Protein AF-A0A4Y9ZR08-F1 (afdb_monomer_lite)

Structure (mmCIF, N/CA/C/O backbone):
data_AF-A0A4Y9ZR08-F1
#
_entry.id   AF-A0A4Y9ZR08-F1
#
loop_
_atom_site.group_PDB
_atom_site.id
_atom_site.type_symbol
_atom_site.label_atom_id
_atom_site.label_alt_id
_atom_site.label_comp_id
_atom_site.label_asym_id
_atom_site.label_entity_id
_atom_site.label_seq_id
_atom_site.pdbx_PDB_ins_code
_atom_site.Cartn_x
_atom_site.Cartn_y
_atom_site.Cartn_z
_atom_site.occupancy
_atom_site.B_iso_or_equiv
_atom_site.auth_seq_id
_atom_site.auth_comp_id
_atom_site.auth_asym_id
_atom_site.auth_atom_id
_atom_site.pdbx_PDB_model_num
ATOM 1 N N . ASN A 1 1 ? 23.435 12.540 -21.467 1.00 76.94 1 ASN A N 1
ATOM 2 C CA . ASN A 1 1 ? 22.938 11.187 -21.114 1.00 76.94 1 ASN A CA 1
ATOM 3 C C . ASN A 1 1 ? 22.128 10.510 -22.218 1.00 76.94 1 ASN A C 1
ATOM 5 O O . ASN A 1 1 ? 22.349 9.326 -22.421 1.00 76.94 1 ASN A O 1
ATOM 9 N N . ALA A 1 2 ? 21.268 11.213 -22.968 1.00 89.50 2 ALA A N 1
ATOM 10 C CA . ALA A 1 2 ? 20.429 10.609 -24.017 1.00 89.50 2 ALA A CA 1
ATOM 11 C C . ALA A 1 2 ? 21.197 9.772 -25.066 1.00 89.50 2 ALA A C 1
ATOM 13 O O . ALA A 1 2 ? 20.826 8.632 -25.317 1.00 89.50 2 ALA A O 1
ATOM 14 N N . SER A 1 3 ? 22.316 10.274 -25.606 1.00 93.62 3 SER A N 1
ATOM 15 C CA . SER A 1 3 ? 23.142 9.533 -26.579 1.00 93.62 3 SER A CA 1
ATOM 16 C C . SER A 1 3 ? 23.722 8.225 -26.027 1.00 93.62 3 SER A C 1
ATOM 18 O O . SER A 1 3 ? 23.835 7.241 -26.753 1.00 93.62 3 SER A O 1
ATOM 20 N N . ARG A 1 4 ? 24.053 8.186 -24.729 1.00 93.00 4 ARG A N 1
ATOM 21 C CA . ARG A 1 4 ? 24.552 6.981 -24.047 1.00 93.00 4 ARG A CA 1
ATOM 22 C C . ARG A 1 4 ? 23.446 5.949 -23.851 1.00 93.00 4 ARG A C 1
ATOM 24 O O . ARG A 1 4 ? 23.690 4.769 -24.066 1.00 93.00 4 ARG A O 1
ATOM 31 N N . ILE A 1 5 ? 22.248 6.400 -23.475 1.00 94.31 5 ILE A N 1
ATOM 32 C CA . ILE A 1 5 ? 21.068 5.535 -23.352 1.00 94.31 5 ILE A CA 1
ATOM 33 C C . ILE A 1 5 ? 20.747 4.931 -24.718 1.00 94.31 5 ILE A C 1
ATOM 35 O O . ILE A 1 5 ? 20.581 3.723 -24.826 1.00 94.31 5 ILE A O 1
ATOM 39 N N . GLU A 1 6 ? 20.751 5.747 -25.772 1.00 95.94 6 GLU A N 1
ATOM 40 C CA . GLU A 1 6 ? 20.484 5.284 -27.132 1.00 95.94 6 GLU A CA 1
ATOM 41 C C . GLU A 1 6 ? 21.510 4.261 -27.627 1.00 95.94 6 GLU A C 1
ATOM 43 O O . GLU A 1 6 ? 21.140 3.257 -28.232 1.00 95.94 6 GLU A O 1
ATOM 48 N N . GLY A 1 7 ? 22.793 4.486 -27.330 1.00 96.19 7 GLY A N 1
ATOM 49 C CA . GLY A 1 7 ? 23.846 3.510 -27.594 1.00 96.19 7 GLY A CA 1
ATOM 50 C C . GLY A 1 7 ? 23.609 2.200 -26.843 1.00 96.19 7 GLY A C 1
ATOM 51 O O . GLY A 1 7 ? 23.654 1.136 -27.452 1.00 96.19 7 GLY A O 1
ATOM 52 N N . TRP A 1 8 ? 23.288 2.273 -25.546 1.00 96.31 8 TRP A N 1
ATOM 53 C CA . TRP A 1 8 ? 23.002 1.095 -24.724 1.00 96.31 8 TRP A CA 1
ATOM 54 C C . TRP A 1 8 ? 21.794 0.296 -25.230 1.00 96.31 8 TRP A C 1
ATOM 56 O O . TRP A 1 8 ? 21.888 -0.928 -25.301 1.00 96.31 8 TRP A O 1
ATOM 66 N N . ARG A 1 9 ? 20.713 0.952 -25.682 1.00 96.56 9 ARG A N 1
ATOM 67 C CA . ARG A 1 9 ? 19.517 0.277 -26.233 1.00 96.56 9 ARG A CA 1
ATOM 68 C C . ARG A 1 9 ? 19.802 -0.637 -27.424 1.00 96.56 9 ARG A C 1
ATOM 70 O O . ARG A 1 9 ? 19.025 -1.542 -27.693 1.00 96.56 9 ARG A O 1
ATOM 77 N N . ARG A 1 10 ? 20.899 -0.400 -28.146 1.00 96.25 10 ARG A N 1
ATOM 78 C CA . ARG A 1 10 ? 21.316 -1.212 -29.301 1.00 96.25 10 ARG A CA 1
ATOM 79 C C . ARG A 1 10 ? 22.219 -2.384 -28.919 1.00 96.25 10 ARG A C 1
ATOM 81 O O . ARG A 1 10 ? 22.659 -3.120 -29.794 1.00 96.25 10 ARG A O 1
ATOM 88 N N . THR A 1 11 ? 22.549 -2.535 -27.639 1.00 98.00 11 THR A N 1
ATOM 89 C CA . THR A 1 11 ? 23.433 -3.601 -27.159 1.00 98.00 11 THR A CA 1
ATOM 90 C C . THR A 1 11 ? 22.642 -4.807 -26.662 1.00 98.00 11 THR A C 1
ATOM 92 O O . THR A 1 11 ? 21.503 -4.685 -26.215 1.00 98.00 11 THR A O 1
ATOM 95 N N . ALA A 1 12 ? 23.276 -5.983 -26.666 1.00 97.50 12 ALA A N 1
ATOM 96 C CA . ALA A 1 12 ? 22.680 -7.209 -26.130 1.00 97.50 12 ALA A CA 1
ATOM 97 C C . ALA A 1 12 ? 22.274 -7.074 -24.651 1.00 97.50 12 ALA A C 1
ATOM 99 O O . ALA A 1 12 ? 21.294 -7.674 -24.218 1.00 97.50 12 ALA A O 1
ATOM 100 N N . THR A 1 13 ? 22.985 -6.251 -23.873 1.00 96.88 13 THR A N 1
ATOM 101 C CA . THR A 1 13 ? 22.678 -6.064 -22.448 1.00 96.88 13 THR A CA 1
ATOM 102 C C . THR A 1 13 ? 21.349 -5.348 -22.220 1.00 96.88 13 THR A C 1
ATOM 104 O O . THR A 1 13 ? 20.691 -5.633 -21.225 1.00 96.88 13 THR A O 1
ATOM 107 N N . TYR A 1 14 ? 20.904 -4.487 -23.141 1.00 97.19 14 TYR A N 1
ATOM 108 C CA . TYR A 1 14 ? 19.562 -3.907 -23.078 1.00 97.19 14 TYR A CA 1
ATOM 109 C C . TYR A 1 14 ? 18.476 -4.958 -23.318 1.00 97.19 14 TYR A C 1
ATOM 111 O O . TYR A 1 14 ? 17.501 -5.008 -22.574 1.00 97.19 14 TYR A O 1
ATOM 119 N N . HIS A 1 15 ? 18.657 -5.836 -24.305 1.00 97.31 15 HIS A N 1
ATOM 120 C CA . HIS A 1 15 ? 17.702 -6.914 -24.569 1.00 97.31 15 HIS A CA 1
ATOM 121 C C . HIS A 1 15 ? 17.628 -7.916 -23.411 1.00 97.31 15 HIS A C 1
ATOM 123 O O . HIS A 1 15 ? 16.531 -8.308 -23.016 1.00 97.31 15 HIS A O 1
ATOM 129 N N . ASN A 1 16 ? 18.771 -8.255 -22.804 1.00 97.44 16 ASN A N 1
ATOM 130 C CA . ASN A 1 16 ? 18.802 -9.063 -21.584 1.00 97.44 16 ASN A CA 1
ATOM 131 C C . ASN A 1 16 ? 18.056 -8.361 -20.444 1.00 97.44 16 ASN A C 1
ATOM 133 O O . ASN A 1 16 ? 17.192 -8.969 -19.824 1.00 97.44 16 ASN A O 1
ATOM 137 N N . PHE A 1 17 ? 18.302 -7.063 -20.235 1.00 96.75 17 PHE A N 1
ATOM 138 C CA . PHE A 1 17 ? 17.578 -6.274 -19.240 1.00 96.75 17 PHE A CA 1
ATOM 139 C C . PHE A 1 17 ? 16.061 -6.282 -19.477 1.00 96.75 17 PHE A C 1
ATOM 141 O O . PHE A 1 17 ? 15.306 -6.441 -18.526 1.00 96.75 17 PHE A O 1
ATOM 148 N N . GLN A 1 18 ? 15.592 -6.145 -20.721 1.00 97.19 18 GLN A N 1
ATOM 149 C CA . GLN A 1 18 ? 14.159 -6.214 -21.029 1.00 97.19 18 GLN A CA 1
ATOM 150 C C . GLN A 1 18 ? 13.560 -7.579 -20.669 1.00 97.19 18 GLN A C 1
ATOM 152 O O . GLN A 1 18 ? 12.482 -7.632 -20.079 1.00 97.19 18 GLN A O 1
ATOM 157 N N . ALA A 1 19 ? 14.253 -8.671 -21.003 1.00 96.69 19 ALA A N 1
ATOM 158 C CA . ALA A 1 19 ? 13.811 -10.022 -20.672 1.00 96.69 19 ALA A CA 1
ATOM 159 C C . ALA A 1 19 ? 13.811 -10.265 -19.154 1.00 96.69 19 ALA A C 1
ATOM 161 O O . ALA A 1 19 ? 12.861 -10.835 -18.620 1.00 96.69 19 ALA A O 1
ATOM 162 N N . ASP A 1 20 ? 14.844 -9.806 -18.449 1.00 96.81 20 ASP A N 1
ATOM 163 C CA . ASP A 1 20 ? 14.944 -9.883 -16.989 1.00 96.81 20 ASP A CA 1
ATOM 164 C C . ASP A 1 20 ? 13.836 -9.078 -16.316 1.00 96.81 20 ASP A C 1
ATOM 166 O O . ASP A 1 20 ? 13.166 -9.579 -15.418 1.00 96.81 20 ASP A O 1
ATOM 170 N N . PHE A 1 21 ? 13.593 -7.858 -16.791 1.00 94.19 21 PHE A N 1
ATOM 171 C CA . PHE A 1 21 ? 12.550 -6.986 -16.273 1.00 94.19 21 PHE A CA 1
ATOM 172 C C . PHE A 1 21 ? 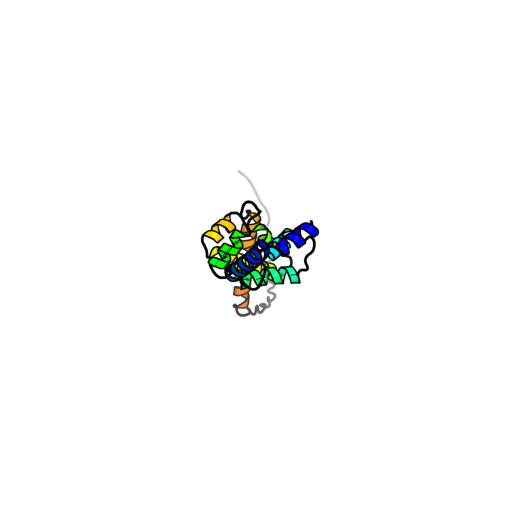11.151 -7.575 -16.486 1.00 94.19 21 PHE A C 1
ATOM 174 O O . PHE A 1 21 ? 10.341 -7.584 -15.563 1.00 94.19 21 PHE A O 1
ATOM 181 N N . ALA A 1 22 ? 10.872 -8.120 -17.674 1.00 94.06 22 ALA A N 1
ATOM 182 C CA . ALA A 1 22 ? 9.600 -8.780 -17.954 1.00 94.06 22 ALA A CA 1
ATOM 183 C C . ALA A 1 22 ? 9.388 -10.014 -17.064 1.00 94.06 22 ALA A C 1
ATOM 185 O O . ALA A 1 22 ? 8.293 -10.209 -16.541 1.00 94.06 22 ALA A O 1
ATOM 186 N N . ARG A 1 23 ? 10.440 -10.818 -16.849 1.00 94.94 23 ARG A N 1
ATOM 187 C CA . ARG A 1 23 ? 10.394 -11.962 -15.928 1.00 94.94 23 ARG A CA 1
ATOM 188 C C . ARG A 1 23 ? 10.155 -11.522 -14.490 1.00 94.94 23 ARG A C 1
ATOM 190 O O . ARG A 1 23 ? 9.294 -12.095 -13.837 1.00 94.94 23 ARG A O 1
ATOM 197 N N . ALA A 1 24 ? 10.861 -10.494 -14.025 1.00 91.06 24 ALA A N 1
ATOM 198 C CA . ALA A 1 24 ? 10.671 -9.949 -12.687 1.00 91.06 24 ALA A CA 1
ATOM 199 C C . ALA A 1 24 ? 9.224 -9.480 -12.485 1.00 91.06 24 ALA A C 1
ATOM 201 O O . ALA A 1 24 ? 8.584 -9.880 -11.521 1.00 91.06 24 ALA A O 1
ATOM 202 N N . LEU A 1 25 ? 8.662 -8.734 -13.443 1.00 90.62 25 LEU A N 1
ATOM 203 C CA . LEU A 1 25 ? 7.279 -8.260 -13.358 1.00 90.62 25 LEU A CA 1
ATOM 204 C C . LEU A 1 25 ? 6.265 -9.412 -13.276 1.00 90.62 25 LEU A C 1
ATOM 206 O O . LEU A 1 25 ? 5.298 -9.321 -12.529 1.00 90.62 25 LEU A O 1
ATOM 210 N N . GLN A 1 26 ? 6.496 -10.506 -14.005 1.00 92.38 26 GLN A N 1
ATOM 211 C CA . GLN A 1 26 ? 5.653 -11.707 -13.942 1.00 92.38 26 GLN A CA 1
ATOM 212 C C . GLN A 1 26 ? 5.796 -12.483 -12.626 1.00 92.38 26 GLN A C 1
ATOM 214 O O . GLN A 1 26 ? 4.899 -13.241 -12.270 1.00 92.38 26 GLN A O 1
ATOM 219 N N . GLN A 1 27 ? 6.924 -12.331 -11.933 1.00 93.00 27 GLN A N 1
ATOM 220 C CA . GLN A 1 27 ? 7.231 -13.029 -10.684 1.00 93.00 27 GLN A CA 1
ATOM 221 C C . GLN A 1 27 ? 6.818 -12.253 -9.431 1.00 93.00 27 GLN A C 1
ATOM 223 O O . GLN A 1 27 ? 6.806 -12.840 -8.351 1.00 93.00 27 GLN A O 1
ATOM 228 N N . ASN A 1 28 ? 6.480 -10.968 -9.555 1.00 94.62 28 ASN A N 1
ATOM 229 C CA . ASN A 1 28 ? 5.946 -10.190 -8.442 1.00 94.62 28 ASN A CA 1
ATOM 230 C C . ASN A 1 28 ? 4.661 -10.843 -7.904 1.00 94.62 28 ASN A C 1
ATOM 232 O O . ASN A 1 28 ? 3.816 -11.322 -8.663 1.00 94.62 28 ASN A O 1
ATOM 236 N N . ALA A 1 29 ? 4.493 -10.859 -6.589 1.00 96.88 29 ALA A N 1
ATOM 237 C CA . ALA A 1 29 ? 3.277 -11.331 -5.945 1.00 96.88 29 ALA A CA 1
ATOM 238 C C . ALA A 1 29 ? 2.131 -10.316 -6.104 1.00 96.88 29 ALA A C 1
ATOM 240 O O . ALA A 1 29 ? 0.964 -10.699 -6.244 1.00 96.88 29 ALA A O 1
ATOM 241 N N . ILE A 1 30 ? 2.451 -9.020 -6.100 1.00 96.81 30 ILE A N 1
ATOM 242 C CA . ILE A 1 30 ? 1.505 -7.943 -6.391 1.00 96.81 30 ILE A CA 1
ATOM 243 C C . ILE A 1 30 ? 1.443 -7.731 -7.906 1.00 96.81 30 ILE A C 1
ATOM 245 O O . ILE A 1 30 ? 2.439 -7.434 -8.563 1.00 96.81 30 ILE A O 1
ATOM 249 N N . GLN A 1 31 ? 0.238 -7.862 -8.458 1.00 95.25 31 GLN A N 1
ATOM 250 C CA . GLN A 1 31 ? -0.034 -7.728 -9.887 1.00 95.25 31 GLN A CA 1
ATOM 251 C C . GLN A 1 31 ? -1.072 -6.631 -10.142 1.00 95.25 31 GLN A C 1
ATOM 253 O O . GLN A 1 31 ? -1.869 -6.286 -9.273 1.00 95.25 31 GLN A O 1
ATOM 258 N N . GLY A 1 32 ? -1.068 -6.077 -11.355 1.00 92.81 32 GLY A N 1
ATOM 259 C CA . GLY A 1 32 ? -2.075 -5.112 -11.815 1.00 92.81 32 GLY A CA 1
ATOM 260 C C . GLY A 1 32 ? -1.780 -3.638 -11.516 1.00 92.81 32 GLY A C 1
ATOM 261 O O . GLY A 1 32 ? -2.368 -2.774 -12.164 1.00 92.81 32 GLY A O 1
ATOM 262 N N . PHE A 1 33 ? -0.846 -3.319 -10.614 1.00 95.50 33 PHE A N 1
ATOM 263 C CA . PHE A 1 33 ? -0.416 -1.940 -10.364 1.00 95.50 33 PHE A CA 1
ATOM 264 C C . PHE A 1 33 ? 1.031 -1.858 -9.859 1.00 95.50 33 PHE A C 1
ATOM 266 O O . PHE A 1 33 ? 1.568 -2.807 -9.297 1.00 95.50 33 PHE A O 1
ATOM 273 N N . ASP A 1 34 ? 1.663 -0.697 -10.048 1.00 95.75 34 ASP A N 1
ATOM 274 C CA . ASP A 1 34 ? 3.027 -0.434 -9.579 1.00 95.75 34 ASP A CA 1
ATOM 275 C C . ASP A 1 34 ? 3.019 0.033 -8.114 1.00 95.75 34 ASP A C 1
ATOM 277 O O . ASP A 1 34 ? 2.821 1.217 -7.818 1.00 95.75 34 ASP A O 1
ATOM 281 N N . VAL A 1 35 ? 3.232 -0.905 -7.185 1.00 96.25 35 VAL A N 1
ATOM 282 C CA . VAL A 1 35 ? 3.254 -0.638 -5.737 1.00 96.25 35 VAL A CA 1
ATOM 283 C C . VAL A 1 35 ? 4.317 0.390 -5.342 1.00 96.25 35 VAL A C 1
ATOM 285 O O . VAL A 1 35 ? 4.069 1.243 -4.484 1.00 96.25 35 VAL A O 1
ATOM 288 N N . VAL A 1 36 ? 5.482 0.368 -5.995 1.00 95.69 36 VAL A N 1
ATOM 289 C CA . VAL A 1 36 ? 6.597 1.274 -5.697 1.00 95.69 36 VAL A CA 1
ATOM 290 C C . VAL A 1 36 ? 6.216 2.698 -6.074 1.00 95.69 36 VAL A C 1
ATOM 292 O O . VAL A 1 36 ? 6.417 3.626 -5.284 1.00 95.69 36 VAL A O 1
ATOM 295 N N . HIS A 1 37 ? 5.610 2.871 -7.248 1.00 96.62 37 HIS A N 1
ATOM 296 C CA . HIS A 1 37 ? 5.093 4.158 -7.683 1.00 96.62 37 HIS A CA 1
ATOM 297 C C . HIS A 1 37 ? 4.029 4.693 -6.721 1.00 96.62 37 HIS A C 1
ATOM 299 O O . HIS A 1 37 ? 4.109 5.854 -6.318 1.00 96.62 37 HIS A O 1
ATOM 305 N N . GLN A 1 38 ? 3.073 3.859 -6.296 1.00 97.44 38 GLN A N 1
ATOM 306 C CA . GLN A 1 38 ? 2.013 4.309 -5.390 1.00 97.44 38 GLN A CA 1
ATOM 307 C C . GLN A 1 38 ? 2.543 4.699 -4.004 1.00 97.44 38 GLN A C 1
ATOM 309 O O . GLN A 1 38 ? 2.172 5.745 -3.471 1.00 97.44 38 GLN A O 1
ATOM 314 N N . LEU A 1 39 ? 3.475 3.930 -3.433 1.00 96.94 39 LEU A N 1
ATOM 315 C CA . LEU A 1 39 ? 4.141 4.307 -2.181 1.00 96.94 39 LEU A CA 1
ATOM 316 C C . LEU A 1 39 ? 4.930 5.613 -2.329 1.00 96.94 39 LEU A C 1
ATOM 318 O O . LEU A 1 39 ? 4.916 6.462 -1.432 1.00 96.94 39 LEU A O 1
ATOM 322 N N . TRP A 1 40 ? 5.603 5.803 -3.467 1.00 96.25 40 TRP A N 1
ATOM 323 C CA . TRP A 1 40 ? 6.306 7.046 -3.762 1.00 96.25 40 TRP A CA 1
ATOM 324 C C . TRP A 1 40 ? 5.341 8.232 -3.879 1.00 96.25 40 TRP A C 1
ATOM 326 O O . TRP A 1 40 ? 5.644 9.296 -3.330 1.00 96.25 40 TRP A O 1
ATOM 336 N N . ARG A 1 41 ? 4.181 8.052 -4.529 1.00 96.69 41 ARG A N 1
ATOM 337 C CA . ARG A 1 41 ? 3.114 9.062 -4.630 1.00 96.69 41 ARG A CA 1
ATOM 338 C C . ARG A 1 41 ? 2.615 9.466 -3.247 1.00 96.69 41 ARG A C 1
ATOM 340 O O . ARG A 1 41 ? 2.667 10.651 -2.928 1.00 96.69 41 ARG A O 1
ATOM 347 N N . LEU A 1 42 ? 2.240 8.503 -2.403 1.00 96.12 42 LEU A N 1
ATOM 348 C CA . LEU A 1 42 ? 1.793 8.755 -1.025 1.00 96.12 42 LEU A CA 1
ATOM 349 C C . LEU A 1 42 ? 2.843 9.490 -0.181 1.00 96.12 42 LEU A C 1
ATOM 351 O O . LEU A 1 42 ? 2.496 10.292 0.680 1.00 96.12 42 LEU A O 1
ATOM 355 N N . ARG A 1 43 ? 4.132 9.232 -0.422 1.00 95.00 43 ARG A N 1
ATOM 356 C C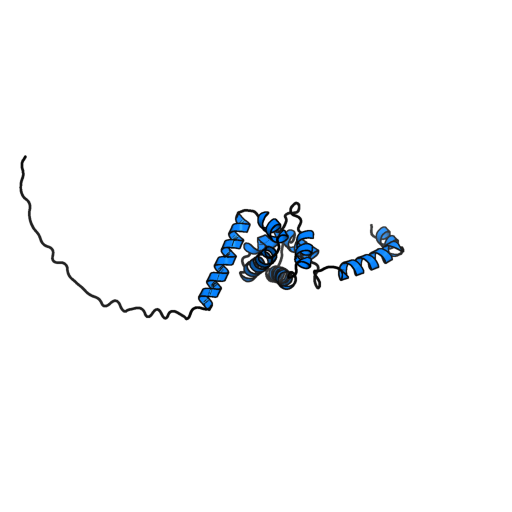A . ARG A 1 43 ? 5.225 9.847 0.340 1.00 95.00 43 ARG A CA 1
ATOM 357 C C . ARG A 1 43 ? 5.584 11.259 -0.129 1.00 95.00 43 ARG A C 1
ATOM 359 O O . ARG A 1 43 ? 5.947 12.084 0.703 1.00 95.00 43 ARG A O 1
ATOM 366 N N . ASN A 1 44 ? 5.564 11.523 -1.437 1.00 94.62 44 ASN A N 1
ATOM 367 C CA . ASN A 1 44 ? 6.237 12.696 -2.015 1.00 94.62 44 ASN A CA 1
ATOM 368 C C . ASN A 1 44 ? 5.315 13.663 -2.764 1.00 94.62 44 ASN A C 1
ATOM 370 O O . ASN A 1 44 ? 5.746 14.767 -3.110 1.00 94.62 44 ASN A O 1
ATOM 374 N N . ALA A 1 45 ? 4.075 13.275 -3.066 1.00 92.38 45 ALA A N 1
ATOM 375 C CA . ALA A 1 45 ? 3.164 14.157 -3.778 1.00 92.38 45 ALA A CA 1
ATOM 376 C C . ALA A 1 45 ? 2.812 15.378 -2.915 1.00 92.38 45 ALA A C 1
ATOM 378 O O . ALA A 1 45 ? 2.266 15.251 -1.824 1.00 92.38 45 ALA A O 1
ATOM 379 N N . LYS A 1 46 ? 3.101 16.580 -3.431 1.00 89.12 46 LYS A N 1
ATOM 380 C CA . LYS A 1 46 ? 2.727 17.850 -2.781 1.00 89.12 46 LYS A CA 1
ATOM 381 C C . LYS A 1 46 ? 1.230 18.138 -2.882 1.00 89.12 46 LYS A C 1
ATOM 383 O O . LYS A 1 46 ? 0.670 18.801 -2.019 1.00 89.12 46 LYS A O 1
ATOM 388 N N . SER A 1 47 ? 0.611 17.663 -3.957 1.00 89.44 47 SER A N 1
ATOM 389 C CA . SER A 1 47 ? -0.821 17.738 -4.207 1.00 89.44 47 SER A CA 1
ATOM 390 C C . SER A 1 47 ? -1.293 16.402 -4.774 1.00 89.44 47 SER A C 1
ATOM 392 O O . SER A 1 47 ? -0.682 15.834 -5.686 1.00 89.44 47 SER A O 1
ATOM 394 N N . MET A 1 48 ? -2.371 15.887 -4.197 1.00 94.31 48 MET A N 1
ATOM 395 C CA . MET A 1 48 ? -3.045 14.671 -4.627 1.00 94.31 48 MET A CA 1
ATOM 396 C C . MET A 1 48 ? -4.534 14.870 -4.386 1.00 94.31 48 MET A C 1
ATOM 398 O O . MET A 1 48 ? -4.918 15.392 -3.339 1.00 94.31 48 MET A O 1
ATOM 402 N N . SER A 1 49 ? -5.358 14.530 -5.376 1.00 95.88 49 SER A N 1
ATOM 403 C CA . SER A 1 49 ? -6.808 14.632 -5.200 1.00 95.88 49 SER A CA 1
ATOM 404 C C . SER A 1 49 ? -7.279 13.587 -4.192 1.00 95.88 49 SER A C 1
ATOM 406 O O . SER A 1 49 ? -6.691 12.510 -4.100 1.00 95.88 49 SER A O 1
ATOM 408 N N . GLU A 1 50 ? -8.348 13.878 -3.452 1.00 95.75 50 GLU A N 1
ATOM 409 C CA . GLU A 1 50 ? -8.854 12.922 -2.463 1.00 95.75 50 GLU A CA 1
ATOM 410 C C . GLU A 1 50 ? -9.278 11.596 -3.121 1.00 95.75 50 GLU A C 1
ATOM 412 O O . GLU A 1 50 ? -8.985 10.525 -2.598 1.00 95.75 50 GLU A O 1
ATOM 417 N N . ALA A 1 51 ? -9.864 11.668 -4.323 1.00 97.00 51 ALA A N 1
ATOM 418 C CA . ALA A 1 51 ? -10.229 10.500 -5.123 1.00 97.00 51 ALA A CA 1
ATOM 419 C C . ALA A 1 51 ? -9.011 9.646 -5.524 1.00 97.00 51 ALA A C 1
ATOM 421 O O . ALA A 1 51 ? -9.099 8.422 -5.562 1.00 97.00 51 ALA A O 1
ATOM 422 N N . GLU A 1 52 ? -7.865 10.273 -5.807 1.00 97.31 52 GLU A N 1
ATOM 423 C CA . GLU A 1 52 ? -6.627 9.551 -6.122 1.00 97.31 52 GLU A CA 1
ATOM 424 C C . GLU A 1 52 ? -6.066 8.843 -4.881 1.00 97.31 52 GLU A C 1
ATOM 426 O O . GLU A 1 52 ? -5.694 7.675 -4.969 1.00 97.31 52 GLU A O 1
ATOM 431 N N . VAL A 1 53 ? -6.062 9.504 -3.716 1.00 97.81 53 VAL A N 1
ATOM 432 C CA . VAL A 1 53 ? -5.643 8.873 -2.450 1.00 97.81 53 VAL A CA 1
ATOM 433 C C . VAL A 1 53 ? -6.534 7.674 -2.134 1.00 97.81 53 VAL A C 1
ATOM 435 O O . VAL A 1 53 ? -6.029 6.597 -1.818 1.00 97.81 53 VAL A O 1
ATOM 438 N N . GLU A 1 54 ? -7.852 7.844 -2.244 1.00 98.31 54 GLU A N 1
ATOM 439 C CA . GLU A 1 54 ? -8.812 6.765 -2.027 1.00 98.31 54 GLU A CA 1
ATOM 440 C C . GLU A 1 54 ? -8.570 5.597 -2.985 1.00 98.31 54 GLU A C 1
ATOM 442 O O . GLU A 1 54 ? -8.503 4.455 -2.535 1.00 98.31 54 GLU A O 1
ATOM 447 N N . LEU A 1 55 ? -8.365 5.868 -4.279 1.00 98.31 55 LEU A N 1
ATOM 448 C CA . LEU A 1 55 ? -8.087 4.837 -5.276 1.00 98.31 55 LEU A CA 1
ATOM 449 C C . LEU A 1 55 ? -6.807 4.060 -4.954 1.00 98.31 55 LEU A C 1
ATOM 451 O O . LEU A 1 55 ? -6.809 2.832 -5.032 1.00 98.31 55 LEU A O 1
ATOM 455 N N . ILE A 1 56 ? -5.731 4.747 -4.561 1.00 98.25 56 ILE A N 1
ATOM 456 C CA . ILE A 1 56 ? -4.475 4.097 -4.169 1.00 98.25 56 ILE A CA 1
ATOM 457 C C . ILE A 1 56 ? -4.703 3.186 -2.961 1.00 98.25 56 ILE A C 1
ATOM 459 O O . ILE A 1 56 ? -4.332 2.012 -2.995 1.00 98.25 56 ILE A O 1
ATOM 463 N N . MET A 1 57 ? -5.333 3.708 -1.906 1.00 98.44 57 MET A N 1
ATOM 464 C CA . MET A 1 57 ? -5.560 2.959 -0.668 1.00 98.44 57 MET A CA 1
ATOM 465 C C . MET A 1 57 ? -6.500 1.772 -0.890 1.00 98.44 57 MET A C 1
ATOM 467 O O . MET A 1 57 ? -6.245 0.688 -0.372 1.00 98.44 57 MET A O 1
ATOM 471 N N . ARG A 1 58 ? -7.537 1.941 -1.716 1.00 98.50 58 ARG A N 1
ATOM 472 C CA . ARG A 1 58 ? -8.460 0.875 -2.118 1.00 98.50 58 ARG A CA 1
ATOM 473 C C . ARG A 1 58 ? -7.743 -0.216 -2.896 1.00 98.50 58 ARG A C 1
ATOM 475 O O . ARG A 1 58 ? -7.845 -1.383 -2.538 1.00 98.50 58 ARG A O 1
ATOM 482 N N . THR A 1 59 ? -6.957 0.175 -3.896 1.00 98.38 59 THR A N 1
ATOM 483 C CA . THR A 1 59 ? -6.184 -0.763 -4.717 1.00 98.38 59 THR A CA 1
ATOM 484 C C . THR A 1 59 ? -5.232 -1.582 -3.848 1.0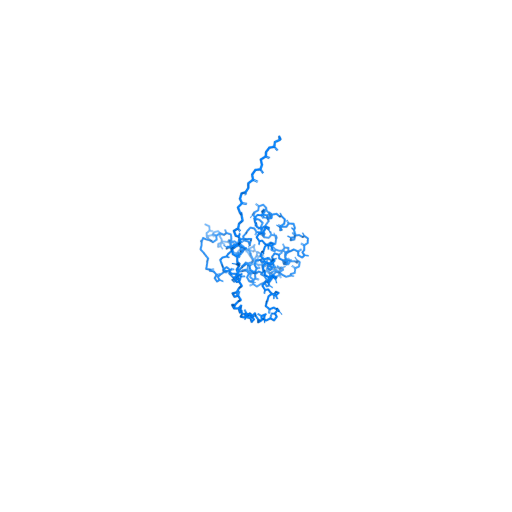0 98.38 59 THR A C 1
ATOM 486 O O . THR A 1 59 ? -5.175 -2.800 -3.993 1.00 98.38 59 THR A O 1
ATOM 489 N N . MET A 1 60 ? -4.529 -0.950 -2.899 1.00 97.88 60 MET A N 1
ATOM 490 C CA . MET A 1 60 ? -3.666 -1.677 -1.962 1.00 97.88 60 MET A CA 1
ATOM 491 C C . MET A 1 60 ? -4.457 -2.610 -1.044 1.00 97.88 60 MET A C 1
ATOM 493 O O . MET A 1 60 ? -4.057 -3.758 -0.870 1.00 97.88 60 MET A O 1
ATOM 497 N N . ALA A 1 61 ? -5.574 -2.145 -0.481 1.00 97.81 61 ALA A N 1
ATOM 498 C CA . ALA A 1 61 ? -6.411 -2.963 0.387 1.00 97.81 61 ALA A CA 1
ATOM 499 C C . ALA A 1 61 ? -6.951 -4.196 -0.349 1.00 97.81 61 ALA A C 1
ATOM 501 O O . ALA A 1 61 ? -6.944 -5.278 0.214 1.00 97.81 61 ALA A O 1
ATOM 502 N N . GLU A 1 62 ? -7.371 -4.075 -1.606 1.00 97.06 62 GLU A N 1
ATOM 503 C CA . GLU A 1 62 ? -7.956 -5.185 -2.371 1.00 97.06 62 GLU A CA 1
ATOM 504 C C . GLU A 1 62 ? -6.907 -6.179 -2.895 1.00 97.06 62 GLU A C 1
ATOM 506 O O . GLU A 1 62 ? -7.192 -7.370 -3.001 1.00 97.06 62 GLU A O 1
ATOM 511 N N . ASN A 1 63 ? -5.688 -5.717 -3.195 1.00 97.38 63 ASN A N 1
ATOM 512 C CA . ASN A 1 63 ? -4.671 -6.522 -3.884 1.00 97.38 63 ASN A CA 1
ATOM 513 C C . ASN A 1 63 ? -3.513 -6.995 -2.987 1.00 97.38 63 ASN A C 1
ATOM 515 O O . ASN A 1 63 ? -2.639 -7.718 -3.461 1.00 97.38 63 ASN A O 1
ATOM 519 N N . VAL A 1 64 ? -3.487 -6.615 -1.706 1.00 97.50 64 VAL A N 1
ATOM 520 C CA . VAL A 1 64 ? -2.505 -7.104 -0.724 1.00 97.50 64 VAL A CA 1
ATOM 521 C C . VAL A 1 64 ? -3.227 -7.969 0.305 1.00 97.50 64 VAL A C 1
ATOM 523 O O . VAL A 1 64 ? -3.648 -7.483 1.352 1.00 97.50 64 VAL A O 1
ATOM 526 N N . GLN A 1 65 ? -3.405 -9.248 -0.038 1.00 96.94 65 GLN A N 1
ATOM 527 C CA . GLN A 1 65 ? -4.243 -10.198 0.712 1.00 96.94 65 GLN A CA 1
ATOM 528 C C . GLN A 1 65 ? -3.529 -11.506 1.097 1.00 96.94 65 GLN A C 1
ATOM 530 O O . GLN A 1 65 ? -4.011 -12.287 1.919 1.00 96.94 65 GLN A O 1
ATOM 535 N N . THR A 1 66 ? -2.388 -11.792 0.476 1.00 98.00 66 THR A N 1
ATOM 536 C CA . THR A 1 66 ? -1.614 -13.014 0.716 1.00 98.00 66 THR A CA 1
ATOM 537 C C . THR A 1 66 ? -0.291 -12.695 1.398 1.00 98.00 66 THR A C 1
ATOM 539 O O . THR A 1 66 ? 0.186 -11.559 1.364 1.00 98.00 66 THR A O 1
ATOM 542 N N . TYR A 1 67 ? 0.330 -13.710 2.001 1.00 98.25 67 TYR A N 1
ATOM 543 C CA . TYR A 1 67 ? 1.624 -13.549 2.662 1.00 98.25 67 TYR A CA 1
ATOM 544 C C . TYR A 1 67 ? 2.692 -12.973 1.720 1.00 98.25 67 TYR A C 1
ATOM 546 O O . TYR A 1 67 ? 3.364 -12.014 2.094 1.00 98.25 67 TYR A O 1
ATOM 554 N N . ASP A 1 68 ? 2.803 -13.490 0.493 1.00 98.00 68 ASP A N 1
ATOM 555 C CA . ASP A 1 68 ? 3.820 -13.044 -0.467 1.00 98.00 68 ASP A CA 1
ATOM 556 C C . ASP A 1 68 ? 3.596 -11.588 -0.902 1.00 98.00 68 ASP A C 1
ATOM 558 O O . ASP A 1 68 ? 4.542 -10.806 -0.956 1.00 98.00 68 ASP A O 1
ATOM 562 N N . GLN A 1 69 ? 2.337 -11.182 -1.108 1.00 98.19 69 GLN A N 1
ATOM 563 C CA . GLN A 1 69 ? 1.984 -9.787 -1.403 1.00 98.19 69 GLN A CA 1
ATOM 564 C C . GLN A 1 69 ? 2.307 -8.859 -0.230 1.00 98.19 69 GLN A C 1
ATOM 566 O O . GLN A 1 69 ? 2.808 -7.752 -0.423 1.00 98.19 69 GLN A O 1
ATOM 571 N N . VAL A 1 70 ? 2.040 -9.303 1.001 1.00 98.31 70 VAL A N 1
ATOM 572 C CA . VAL A 1 70 ? 2.415 -8.556 2.204 1.00 98.31 70 VAL A CA 1
ATOM 573 C C . VAL A 1 70 ? 3.929 -8.403 2.277 1.00 98.31 70 VAL A C 1
ATOM 575 O O . VAL A 1 70 ? 4.416 -7.292 2.469 1.00 98.31 70 VAL A O 1
ATOM 578 N N . VAL A 1 71 ? 4.689 -9.481 2.092 1.00 97.81 71 VAL A N 1
ATOM 579 C CA . VAL A 1 71 ? 6.156 -9.430 2.104 1.00 97.81 71 VAL A CA 1
ATOM 580 C C . VAL A 1 71 ? 6.682 -8.481 1.028 1.00 97.81 71 VAL A C 1
ATOM 582 O O . VAL A 1 71 ? 7.549 -7.665 1.337 1.00 97.81 71 VAL A O 1
ATOM 585 N N . GLU A 1 72 ? 6.133 -8.513 -0.188 1.00 97.69 72 GLU A N 1
ATOM 586 C CA . GLU A 1 72 ? 6.511 -7.591 -1.264 1.00 97.69 72 GLU A CA 1
ATOM 587 C C . GLU A 1 72 ? 6.229 -6.123 -0.898 1.00 97.69 72 GLU A C 1
ATOM 589 O O . GLU A 1 72 ? 7.122 -5.276 -0.994 1.00 97.69 72 GLU A O 1
ATOM 594 N N . LEU A 1 73 ? 5.030 -5.811 -0.388 1.00 97.94 73 LEU A N 1
ATOM 595 C CA . LEU A 1 73 ? 4.688 -4.458 0.068 1.00 97.94 73 LEU A CA 1
ATOM 596 C C . LEU A 1 73 ? 5.667 -3.956 1.144 1.00 97.94 73 LEU A C 1
ATOM 598 O O . LEU A 1 73 ? 6.120 -2.803 1.111 1.00 97.94 73 LEU A O 1
ATOM 602 N N . LEU A 1 74 ? 5.991 -4.816 2.113 1.00 97.50 74 LEU A N 1
ATOM 603 C CA . LEU A 1 74 ? 6.892 -4.490 3.216 1.00 97.50 74 LEU A CA 1
ATOM 604 C C . LEU A 1 74 ? 8.354 -4.373 2.757 1.00 97.50 74 LEU A C 1
ATOM 606 O O . LEU A 1 74 ? 9.076 -3.514 3.269 1.00 97.50 74 LEU A O 1
ATOM 610 N N . ALA A 1 75 ? 8.778 -5.151 1.757 1.00 96.81 75 ALA A N 1
ATOM 611 C CA . ALA A 1 75 ? 10.104 -5.047 1.146 1.00 96.81 75 ALA A CA 1
ATOM 612 C C . ALA A 1 75 ? 10.327 -3.671 0.494 1.00 96.81 75 ALA A C 1
ATOM 614 O O . ALA A 1 75 ? 11.424 -3.114 0.574 1.00 96.81 75 ALA A O 1
ATOM 615 N N . HIS A 1 76 ? 9.274 -3.072 -0.068 1.00 96.69 76 HIS A N 1
ATOM 616 C CA . HIS A 1 76 ? 9.301 -1.708 -0.609 1.00 96.69 76 HIS A CA 1
ATOM 617 C C . HIS A 1 76 ? 9.093 -0.601 0.439 1.00 96.69 76 HIS A C 1
ATOM 619 O O . HIS A 1 76 ? 9.192 0.588 0.122 1.00 96.69 76 HIS A O 1
ATOM 625 N N . SER A 1 77 ? 8.861 -0.969 1.699 1.00 96.00 77 SER A N 1
ATOM 626 C CA . SER A 1 77 ? 8.589 -0.043 2.802 1.00 96.00 77 SER A CA 1
ATOM 627 C C . SER A 1 77 ? 9.553 -0.231 3.979 1.00 96.00 77 SER A C 1
ATOM 629 O O . SER A 1 77 ? 9.091 -0.337 5.111 1.00 96.00 77 SER A O 1
ATOM 631 N N . PRO A 1 78 ? 10.884 -0.284 3.790 1.00 94.75 78 PRO A N 1
ATOM 632 C CA . PRO A 1 78 ? 11.782 -0.714 4.854 1.00 94.75 78 PRO A CA 1
ATOM 633 C C . PRO A 1 78 ? 11.768 0.255 6.057 1.00 94.75 78 PRO A C 1
ATOM 635 O O . PRO A 1 78 ? 11.646 1.472 5.865 1.00 94.75 78 PRO A O 1
ATOM 638 N N . PRO A 1 79 ? 11.950 -0.235 7.303 1.00 91.69 79 PRO A N 1
ATOM 639 C CA . PRO A 1 79 ? 11.822 0.590 8.510 1.00 91.69 79 PRO A CA 1
ATOM 640 C C . PRO A 1 79 ? 12.718 1.837 8.523 1.00 91.69 79 PRO A C 1
ATOM 642 O O . PRO A 1 79 ? 12.278 2.913 8.921 1.00 91.69 79 PRO A O 1
ATOM 645 N N . HIS A 1 80 ? 13.952 1.725 8.020 1.00 91.88 80 HIS A N 1
ATOM 646 C CA . HIS A 1 80 ? 14.903 2.840 7.966 1.00 91.88 80 HIS A CA 1
ATOM 647 C C . HIS A 1 80 ? 14.508 3.937 6.960 1.00 91.88 80 HIS A C 1
ATOM 649 O O . HIS A 1 80 ? 14.957 5.070 7.091 1.00 91.88 80 HIS A O 1
ATOM 655 N N . ALA A 1 81 ? 13.655 3.625 5.978 1.00 91.81 81 ALA A N 1
ATOM 656 C CA . ALA A 1 81 ? 13.130 4.580 4.999 1.00 91.81 81 ALA A CA 1
ATOM 657 C C . ALA A 1 81 ? 11.712 5.065 5.361 1.00 91.81 81 ALA A C 1
ATOM 659 O O . ALA A 1 81 ? 10.931 5.454 4.489 1.00 91.81 81 ALA A 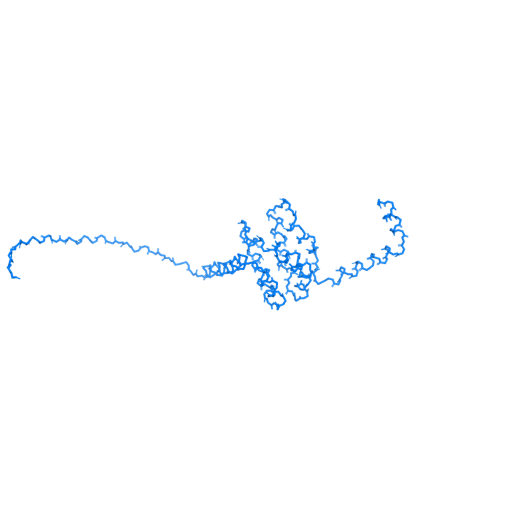O 1
ATOM 660 N N . GLY A 1 82 ? 11.363 5.015 6.649 1.00 91.19 82 GLY A N 1
ATOM 661 C CA . GLY A 1 82 ? 10.073 5.461 7.167 1.00 91.19 82 GLY A CA 1
ATOM 662 C C . GLY A 1 82 ? 9.007 4.372 7.250 1.00 91.19 82 GLY A C 1
ATOM 663 O O . GLY A 1 82 ? 7.896 4.673 7.671 1.00 91.19 82 GLY A O 1
ATOM 664 N N . GLY A 1 83 ? 9.296 3.115 6.904 1.00 95.81 83 GLY A N 1
ATOM 665 C CA . GLY A 1 83 ? 8.360 2.022 7.162 1.00 95.81 83 GLY A CA 1
ATOM 666 C C . GLY A 1 83 ? 6.987 2.229 6.507 1.00 95.81 83 GLY A C 1
ATOM 667 O O . GLY A 1 83 ? 6.864 2.735 5.389 1.00 95.81 83 GLY A O 1
ATOM 668 N N . LEU A 1 84 ? 5.942 1.931 7.282 1.00 97.19 84 LEU A N 1
ATOM 669 C CA . LEU A 1 84 ? 4.533 2.142 6.932 1.00 97.19 84 LEU A CA 1
ATOM 670 C C . LEU A 1 84 ? 4.068 3.607 7.043 1.00 97.19 84 LEU A C 1
ATOM 672 O O . LEU A 1 84 ? 2.870 3.869 6.932 1.00 97.19 84 LEU A O 1
ATOM 676 N N . LEU A 1 85 ? 4.969 4.572 7.267 1.00 95.19 85 LEU A N 1
ATOM 677 C CA . LEU A 1 85 ? 4.613 5.982 7.452 1.00 95.19 85 LEU A CA 1
ATOM 678 C C . LEU A 1 85 ? 3.709 6.534 6.328 1.00 95.19 85 LEU A C 1
ATOM 680 O O . LEU A 1 85 ? 2.682 7.115 6.684 1.00 95.19 85 LEU A O 1
ATOM 684 N N . PRO A 1 86 ? 3.987 6.311 5.022 1.00 95.62 86 PRO A N 1
ATOM 685 C CA . PRO A 1 86 ? 3.134 6.824 3.945 1.00 95.62 86 PRO A CA 1
ATOM 686 C C . PRO A 1 86 ? 1.688 6.319 4.023 1.00 95.62 86 PRO A C 1
ATOM 688 O O . PRO A 1 86 ? 0.759 7.095 3.834 1.00 95.62 86 PRO A O 1
ATOM 691 N N . LEU A 1 87 ? 1.495 5.044 4.373 1.00 97.62 87 LEU A N 1
ATOM 692 C CA . LEU A 1 87 ? 0.166 4.448 4.543 1.00 97.62 87 LEU A CA 1
ATOM 693 C C . LEU A 1 87 ? -0.503 4.932 5.833 1.00 97.62 87 LEU A C 1
ATOM 695 O O . LEU A 1 87 ? -1.694 5.223 5.851 1.00 97.62 87 LEU A O 1
ATOM 699 N N . SER A 1 88 ? 0.269 5.083 6.911 1.00 97.50 88 SER A N 1
ATOM 700 C CA . SER A 1 88 ? -0.252 5.491 8.220 1.00 97.50 88 SER A CA 1
ATOM 701 C C . SER A 1 88 ? -0.875 6.889 8.228 1.00 97.50 88 SER A C 1
ATOM 703 O O . SER A 1 88 ? -1.716 7.166 9.081 1.00 97.50 88 SER A O 1
ATOM 705 N N . PHE A 1 89 ? -0.501 7.767 7.289 1.00 95.56 89 PHE A N 1
ATOM 706 C CA . PHE A 1 89 ? -1.135 9.079 7.155 1.00 95.56 89 PHE A CA 1
ATOM 707 C C . PHE A 1 89 ? -2.609 8.978 6.760 1.00 95.56 89 PHE A C 1
ATOM 709 O O . PHE A 1 89 ? -3.392 9.850 7.136 1.00 95.56 89 PHE A O 1
ATOM 716 N N . GLY A 1 90 ? -3.010 7.883 6.107 1.00 97.31 90 GLY A N 1
ATOM 717 C CA . GLY A 1 90 ? -4.406 7.601 5.795 1.00 97.31 90 GLY A CA 1
ATOM 718 C C . GLY A 1 90 ? -5.297 7.520 7.040 1.00 97.31 90 GLY A C 1
ATOM 719 O O . GLY A 1 90 ? -6.452 7.930 6.978 1.00 97.31 90 GLY A O 1
ATOM 720 N N . LEU A 1 91 ? -4.746 7.155 8.209 1.00 98.06 91 LEU A N 1
ATOM 721 C CA . LEU A 1 91 ? -5.459 7.192 9.496 1.00 98.06 91 LEU A CA 1
ATOM 722 C C . LEU A 1 91 ? -5.901 8.611 9.890 1.00 98.06 91 LEU A C 1
ATOM 724 O O . LEU A 1 91 ? -6.796 8.777 10.709 1.00 98.06 91 LEU A O 1
ATOM 728 N N . PHE A 1 92 ? -5.290 9.661 9.348 1.00 96.81 92 PHE A N 1
ATOM 729 C CA . PHE A 1 92 ? -5.609 11.051 9.692 1.00 96.81 92 PHE A CA 1
ATOM 730 C C . PHE A 1 92 ? -6.324 11.790 8.557 1.00 96.81 92 PHE A C 1
ATOM 732 O O . PHE A 1 92 ? -6.531 12.997 8.647 1.00 96.81 92 PHE A O 1
ATOM 739 N N . HIS A 1 93 ? -6.713 11.077 7.500 1.00 96.88 93 HIS A N 1
ATOM 740 C CA . HIS A 1 93 ? -7.347 11.674 6.334 1.00 96.88 93 HIS A CA 1
ATOM 741 C C . HIS A 1 93 ? -8.761 12.194 6.647 1.00 96.88 93 HIS A C 1
ATOM 743 O O . HIS A 1 93 ? -9.484 11.611 7.460 1.00 96.88 93 HIS A O 1
ATOM 749 N N . GLN A 1 94 ? -9.179 13.283 5.991 1.00 95.69 94 GLN A N 1
ATOM 750 C CA . GLN A 1 94 ? -10.493 13.904 6.210 1.00 95.69 94 GLN A CA 1
ATOM 751 C C . GLN A 1 94 ? -11.645 12.993 5.765 1.00 95.69 94 GLN A C 1
ATOM 753 O O . GLN A 1 94 ? -12.648 12.865 6.473 1.00 95.69 94 GLN A O 1
ATOM 758 N N . GLN A 1 95 ? -11.479 12.305 4.636 1.00 96.81 95 GLN A N 1
ATOM 759 C CA . GLN A 1 95 ? -12.450 11.323 4.160 1.00 96.81 95 GLN A CA 1
ATOM 760 C C . GLN A 1 95 ? -12.421 10.038 4.991 1.00 96.81 95 GLN A C 1
ATOM 762 O O . GLN A 1 95 ? -11.363 9.444 5.200 1.00 96.81 95 GLN A O 1
ATOM 767 N N . GLU A 1 96 ? -13.597 9.583 5.421 1.00 96.44 96 GLU A N 1
ATOM 768 C CA . GLU A 1 96 ? -13.753 8.362 6.218 1.00 96.44 96 GLU A CA 1
ATOM 769 C C . GLU A 1 96 ? -13.375 7.094 5.458 1.00 96.44 96 GLU A C 1
ATOM 771 O O . GLU A 1 96 ? -12.702 6.241 6.030 1.00 96.44 96 GLU A O 1
ATOM 776 N N . ALA A 1 97 ? -13.703 7.021 4.165 1.00 97.50 97 ALA A N 1
ATOM 777 C CA . ALA A 1 97 ? -13.367 5.883 3.315 1.00 97.50 97 ALA A CA 1
ATOM 778 C C . ALA A 1 97 ? -11.858 5.585 3.324 1.00 97.50 97 ALA A C 1
ATOM 780 O O . ALA A 1 97 ? -11.452 4.446 3.528 1.00 97.50 97 ALA A O 1
ATOM 781 N N . VAL A 1 98 ? -11.015 6.616 3.197 1.00 98.31 98 VAL A N 1
ATOM 782 C CA . VAL A 1 98 ? -9.549 6.473 3.250 1.00 98.31 98 VAL A CA 1
ATOM 783 C C . VAL A 1 98 ? -9.081 5.951 4.610 1.00 98.31 98 VAL A C 1
ATOM 785 O O . VAL A 1 98 ? -8.198 5.092 4.676 1.00 98.31 98 VAL A O 1
ATOM 788 N N . ARG A 1 99 ? -9.680 6.432 5.707 1.00 98.31 99 ARG A N 1
ATOM 789 C CA . ARG A 1 99 ? -9.342 5.962 7.058 1.00 98.31 99 ARG A CA 1
ATOM 790 C C . ARG A 1 99 ? -9.696 4.489 7.230 1.00 98.31 99 ARG A C 1
ATOM 792 O O . ARG A 1 99 ? -8.856 3.722 7.692 1.00 98.31 99 ARG A O 1
ATOM 799 N N . ASP A 1 100 ? -10.894 4.091 6.811 1.00 98.25 100 ASP A N 1
ATOM 800 C CA . ASP A 1 100 ? -11.360 2.708 6.914 1.00 98.25 100 ASP A CA 1
ATOM 801 C C . ASP A 1 100 ? -10.514 1.762 6.041 1.00 98.25 100 ASP A C 1
ATOM 803 O O . ASP A 1 100 ? -10.084 0.721 6.533 1.00 98.25 100 ASP A O 1
ATOM 807 N N . LEU A 1 101 ? -10.145 2.171 4.821 1.00 98.69 101 LEU A N 1
ATOM 808 C CA . LEU A 1 101 ? -9.204 1.430 3.966 1.00 98.69 101 LEU A CA 1
ATOM 809 C C . LEU A 1 101 ? -7.822 1.276 4.617 1.00 98.69 101 LEU A C 1
ATOM 811 O O . LEU A 1 101 ? -7.197 0.220 4.537 1.00 98.69 101 LEU A O 1
ATOM 815 N N . THR A 1 102 ? -7.342 2.312 5.310 1.00 98.56 102 THR A N 1
ATOM 816 C CA . THR A 1 102 ? -6.075 2.235 6.056 1.00 98.56 102 THR A CA 1
ATOM 817 C C . THR A 1 102 ? -6.165 1.223 7.197 1.00 98.56 102 THR A C 1
ATOM 819 O O . THR A 1 102 ? -5.233 0.447 7.419 1.00 98.56 102 THR A O 1
ATOM 822 N N . VAL A 1 103 ? -7.294 1.210 7.917 1.00 98.50 103 VAL A N 1
ATOM 823 C CA . VAL A 1 103 ? -7.575 0.215 8.958 1.00 98.50 103 VAL A CA 1
ATOM 824 C C . VAL A 1 103 ? -7.611 -1.192 8.364 1.00 98.50 103 VAL A C 1
ATOM 826 O O . VAL A 1 103 ? -7.055 -2.096 8.984 1.00 98.50 103 VAL A O 1
ATOM 829 N N . ASP A 1 104 ? -8.184 -1.389 7.176 1.00 98.38 104 ASP A N 1
ATOM 830 C CA . ASP A 1 104 ? -8.210 -2.696 6.507 1.00 98.38 104 ASP A CA 1
ATOM 831 C C . ASP A 1 104 ? -6.814 -3.192 6.151 1.00 98.38 104 ASP A C 1
ATOM 833 O O . ASP A 1 104 ? -6.453 -4.303 6.544 1.00 98.38 104 ASP A O 1
ATOM 837 N N . ILE A 1 105 ? -5.987 -2.348 5.526 1.00 98.44 105 ILE A N 1
ATOM 838 C CA . ILE A 1 105 ? -4.592 -2.690 5.220 1.00 98.44 105 ILE A CA 1
ATOM 839 C C . ILE A 1 105 ? -3.860 -3.086 6.509 1.00 98.44 105 ILE A C 1
ATOM 841 O O . ILE A 1 105 ? -3.224 -4.134 6.571 1.00 98.44 105 ILE A O 1
ATOM 845 N N . PHE A 1 106 ? -3.963 -2.290 7.577 1.00 98.50 106 PHE A N 1
ATOM 846 C CA . PHE A 1 106 ? -3.245 -2.569 8.827 1.00 98.50 106 PHE A CA 1
ATOM 847 C C . PHE A 1 106 ? -3.799 -3.782 9.579 1.00 98.50 106 PHE A C 1
ATOM 849 O O . PHE A 1 106 ? -3.050 -4.469 10.280 1.00 98.50 106 PHE A O 1
ATOM 856 N N . THR A 1 107 ? -5.095 -4.062 9.455 1.00 97.94 107 THR A N 1
ATOM 857 C CA . THR A 1 107 ? -5.714 -5.268 10.021 1.00 97.94 107 THR A CA 1
ATOM 858 C C . THR A 1 107 ? -5.208 -6.494 9.287 1.00 97.94 107 THR A C 1
ATOM 860 O O . THR A 1 107 ? -4.802 -7.460 9.928 1.00 97.94 107 THR A O 1
ATOM 863 N N . HIS A 1 108 ? -5.127 -6.413 7.962 1.00 98.25 108 HIS A N 1
ATOM 864 C CA . HIS A 1 108 ? -4.606 -7.484 7.137 1.00 98.25 108 HIS A CA 1
ATOM 865 C C . HIS A 1 108 ? -3.113 -7.741 7.400 1.00 98.25 108 HIS A C 1
ATOM 867 O O . HIS A 1 108 ? -2.717 -8.872 7.667 1.00 98.25 108 HIS A O 1
ATOM 873 N N . LEU A 1 109 ? -2.284 -6.691 7.465 1.00 98.19 109 LEU A N 1
ATOM 874 C CA . LEU A 1 109 ? -0.865 -6.815 7.828 1.00 98.19 109 LEU A CA 1
ATOM 875 C C . LEU A 1 109 ? -0.668 -7.497 9.188 1.00 98.19 109 LEU A C 1
ATOM 877 O O . LEU A 1 109 ? 0.239 -8.314 9.345 1.00 98.19 109 LEU A O 1
ATOM 881 N N . ARG A 1 110 ? -1.520 -7.195 10.176 1.00 97.69 110 ARG A N 1
ATOM 882 C CA . ARG A 1 110 ? -1.447 -7.791 11.520 1.00 97.69 110 ARG A CA 1
ATOM 883 C C . ARG A 1 110 ? -1.647 -9.312 11.510 1.00 97.69 110 ARG A C 1
ATOM 885 O O . ARG A 1 110 ? -1.180 -9.964 12.440 1.00 97.69 110 ARG A O 1
ATOM 892 N N . MET A 1 111 ? -2.283 -9.881 10.484 1.00 98.00 111 MET A N 1
ATOM 893 C CA . MET A 1 111 ? -2.470 -11.332 10.362 1.00 98.00 111 MET A CA 1
ATOM 894 C C . MET A 1 111 ? -1.146 -12.093 10.202 1.00 98.00 111 MET A C 1
ATOM 896 O O . MET A 1 111 ? -1.099 -13.294 10.462 1.00 98.00 111 MET A O 1
ATOM 900 N N . PHE A 1 112 ? -0.062 -11.408 9.819 1.00 98.19 112 PHE A N 1
ATOM 901 C CA . PHE A 1 112 ? 1.247 -12.014 9.585 1.00 98.19 112 PHE A CA 1
ATOM 902 C C . PHE A 1 112 ? 2.299 -11.499 10.581 1.00 98.19 112 PHE A C 1
ATOM 904 O O . PHE A 1 112 ? 2.377 -10.289 10.817 1.00 98.19 112 PHE A O 1
ATOM 911 N N . PRO A 1 113 ? 3.192 -12.360 11.116 1.00 97.81 113 PRO A N 1
ATOM 912 C CA . PRO A 1 113 ? 4.211 -11.943 12.087 1.00 97.81 113 PRO A CA 1
ATOM 913 C C . PRO A 1 113 ? 5.109 -10.790 11.613 1.00 97.81 113 PRO A C 1
ATOM 915 O O . PRO A 1 113 ? 5.402 -9.877 12.383 1.00 97.81 113 PRO A O 1
ATOM 918 N N . VAL A 1 114 ? 5.509 -10.790 10.335 1.00 96.88 114 VAL A N 1
ATOM 919 C CA . VAL A 1 114 ? 6.316 -9.706 9.746 1.00 96.88 114 VAL A CA 1
ATOM 920 C C . VAL A 1 114 ? 5.546 -8.381 9.701 1.00 96.88 114 VAL A C 1
ATOM 922 O O . VAL A 1 114 ? 6.103 -7.328 10.005 1.00 96.88 114 VAL A O 1
ATOM 925 N N . GLY A 1 115 ? 4.242 -8.419 9.420 1.00 97.75 115 GLY A N 1
ATOM 926 C CA . GLY A 1 115 ? 3.400 -7.227 9.447 1.00 97.75 115 GL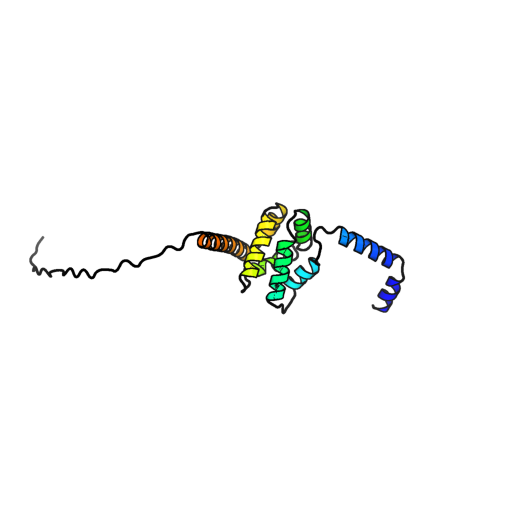Y A CA 1
ATOM 927 C C . GLY A 1 115 ? 3.231 -6.678 10.863 1.00 97.75 115 GLY A C 1
ATOM 928 O O . GLY A 1 115 ? 3.298 -5.465 11.056 1.00 97.75 115 GLY A O 1
ATOM 929 N N . VAL A 1 116 ? 3.128 -7.545 11.878 1.00 97.81 116 VAL A N 1
ATOM 930 C CA . VAL A 1 116 ? 3.123 -7.123 13.291 1.00 97.81 116 VAL A CA 1
ATOM 931 C C . VAL A 1 116 ? 4.390 -6.342 13.647 1.00 97.81 116 VAL A C 1
ATOM 933 O O . VAL A 1 116 ? 4.282 -5.289 14.276 1.00 97.81 116 VAL A O 1
ATOM 936 N N . GLN A 1 117 ? 5.570 -6.791 13.213 1.00 97.00 117 GLN A N 1
ATOM 937 C CA . GLN A 1 117 ? 6.830 -6.076 13.464 1.00 97.00 117 GLN A CA 1
ATOM 938 C C . GLN A 1 117 ? 6.820 -4.664 12.856 1.00 97.00 117 GLN A C 1
ATOM 940 O O . GLN A 1 117 ? 7.212 -3.697 13.509 1.00 97.00 117 GLN A O 1
ATOM 945 N N . PHE A 1 118 ? 6.308 -4.516 11.632 1.00 97.81 118 PHE A N 1
ATOM 946 C CA . PHE A 1 118 ? 6.200 -3.206 10.983 1.00 97.81 118 PHE A CA 1
ATOM 947 C C . PHE A 1 118 ? 5.167 -2.302 11.663 1.00 97.81 118 PHE A C 1
ATOM 949 O O . PHE A 1 118 ? 5.405 -1.106 11.827 1.00 97.81 118 PHE A O 1
ATOM 956 N N . LEU A 1 119 ? 4.042 -2.858 12.117 1.00 97.75 119 LEU A N 1
ATOM 957 C CA . LEU A 1 119 ? 3.037 -2.114 12.879 1.00 97.75 119 LEU A CA 1
ATOM 958 C C . LEU A 1 119 ? 3.561 -1.674 14.254 1.00 97.75 119 LEU A C 1
ATOM 960 O O . LEU A 1 119 ? 3.194 -0.604 14.737 1.00 97.75 119 LEU A O 1
ATOM 964 N N . GLN A 1 120 ? 4.432 -2.462 14.888 1.00 96.31 120 GLN A N 1
ATOM 965 C CA . GLN A 1 120 ? 5.094 -2.089 16.143 1.00 96.31 120 GLN A CA 1
ATOM 966 C C . GLN A 1 120 ? 6.075 -0.922 15.965 1.00 96.31 120 GLN A C 1
ATOM 968 O O . GLN A 1 120 ? 6.225 -0.120 16.887 1.00 96.31 120 GLN A O 1
ATOM 973 N N . ALA A 1 121 ? 6.686 -0.789 14.782 1.00 95.50 121 ALA A N 1
ATOM 974 C CA . ALA A 1 121 ? 7.582 0.318 14.447 1.00 95.50 121 ALA A CA 1
ATOM 975 C C . ALA A 1 121 ? 6.856 1.664 14.240 1.00 95.50 121 ALA A C 1
ATOM 977 O O . ALA A 1 121 ? 7.504 2.710 14.193 1.00 95.50 121 ALA A O 1
ATOM 978 N N . LEU A 1 122 ? 5.521 1.666 14.143 1.00 96.31 122 LEU A N 1
ATOM 979 C CA . LEU A 1 122 ? 4.734 2.898 14.120 1.00 96.31 122 LEU A CA 1
ATOM 980 C C . LEU A 1 122 ? 4.883 3.672 15.437 1.00 96.31 122 LEU A C 1
ATOM 982 O O . LEU A 1 122 ? 4.984 3.105 16.534 1.00 96.31 122 LEU A O 1
ATOM 986 N N . ASN A 1 123 ? 4.820 4.999 15.347 1.00 95.25 123 ASN A N 1
ATOM 987 C CA . ASN A 1 123 ? 4.864 5.843 16.534 1.00 95.25 123 ASN A CA 1
ATOM 988 C C . ASN A 1 123 ? 3.588 5.683 17.389 1.00 95.25 123 ASN A C 1
ATOM 990 O O . ASN A 1 123 ? 2.582 5.105 16.964 1.00 95.25 123 ASN A O 1
ATOM 994 N N . HIS A 1 124 ? 3.624 6.191 18.625 1.00 96.38 124 HIS A N 1
ATOM 995 C CA . HIS A 1 124 ? 2.509 6.034 19.564 1.00 96.38 124 HIS A CA 1
ATOM 996 C C . HIS A 1 124 ? 1.200 6.649 19.040 1.00 96.38 124 HIS A C 1
ATOM 998 O O . HIS A 1 124 ? 0.144 6.033 19.168 1.00 96.38 124 HIS A O 1
ATOM 1004 N N . PHE A 1 125 ? 1.272 7.816 18.392 1.00 97.12 125 PHE A N 1
ATOM 1005 C CA . PHE A 1 125 ? 0.103 8.499 17.833 1.00 97.12 125 PHE A CA 1
ATOM 1006 C C . PHE A 1 125 ? -0.571 7.687 16.723 1.00 97.12 125 PHE A C 1
ATOM 1008 O O . PHE A 1 125 ? -1.792 7.562 16.713 1.00 97.12 125 PHE A O 1
ATOM 1015 N N . GLN A 1 126 ? 0.207 7.090 15.820 1.00 97.56 126 GLN A N 1
ATOM 1016 C CA . GLN A 1 126 ? -0.293 6.239 14.737 1.00 97.56 126 GLN A CA 1
ATOM 1017 C C . GLN A 1 126 ? -0.921 4.956 15.273 1.00 97.56 126 GLN A C 1
ATOM 1019 O O . GLN A 1 126 ? -2.026 4.597 14.872 1.00 97.56 126 GLN A O 1
ATOM 1024 N N . ARG A 1 127 ? -0.251 4.283 16.219 1.00 97.56 127 ARG A N 1
ATOM 1025 C CA . ARG A 1 127 ? -0.790 3.070 16.851 1.00 97.56 127 ARG A CA 1
ATOM 1026 C C . ARG A 1 127 ? -2.099 3.357 17.577 1.00 97.56 127 ARG A C 1
ATOM 1028 O O . ARG A 1 127 ? -3.056 2.605 17.417 1.00 97.56 127 ARG A O 1
ATOM 1035 N N . TYR A 1 128 ? -2.157 4.459 18.322 1.00 98.06 128 TYR A N 1
ATOM 1036 C CA . TYR A 1 128 ? -3.378 4.893 18.992 1.00 98.06 128 TYR A CA 1
ATOM 1037 C C . TYR A 1 128 ? -4.494 5.226 17.991 1.00 98.06 128 TYR A C 1
ATOM 1039 O O . TYR A 1 128 ? -5.621 4.764 18.161 1.00 98.06 128 TYR A O 1
ATOM 1047 N N . ALA A 1 129 ? -4.190 5.974 16.924 1.00 98.25 129 ALA A N 1
ATOM 1048 C CA . ALA A 1 129 ? -5.162 6.313 15.885 1.00 98.25 129 ALA A CA 1
ATOM 1049 C C . ALA A 1 129 ? -5.749 5.064 15.215 1.00 98.25 129 ALA A C 1
ATOM 1051 O O . ALA A 1 129 ? -6.967 4.982 15.067 1.00 98.25 129 ALA A O 1
ATOM 1052 N N . TYR A 1 130 ? -4.905 4.080 14.894 1.00 98.44 130 TYR A N 1
ATOM 1053 C CA . TYR A 1 130 ? -5.333 2.806 14.324 1.00 98.44 130 TYR A CA 1
ATOM 1054 C C . TYR A 1 130 ? -6.282 2.047 15.257 1.00 98.44 130 TYR A C 1
ATOM 1056 O O . TYR A 1 130 ? -7.389 1.702 14.850 1.00 98.44 130 TYR A O 1
ATOM 1064 N N . VAL A 1 131 ? -5.892 1.839 16.520 1.00 97.88 131 VAL A N 1
ATOM 1065 C CA . VAL A 1 131 ? -6.732 1.133 17.505 1.00 97.88 131 VAL A CA 1
ATOM 1066 C C . VAL A 1 131 ? -8.068 1.854 17.699 1.00 97.88 131 VAL A C 1
ATOM 1068 O O . VAL A 1 131 ? -9.126 1.232 17.640 1.00 97.88 131 VAL A O 1
ATOM 1071 N N . ARG A 1 132 ? -8.039 3.182 17.855 1.00 97.81 132 ARG A N 1
ATOM 1072 C CA . ARG A 1 132 ? -9.247 4.000 18.006 1.00 97.81 132 ARG A CA 1
ATOM 1073 C C . ARG A 1 132 ? -10.179 3.872 16.800 1.00 97.81 132 ARG A C 1
ATOM 1075 O O . ARG A 1 132 ? -11.387 3.781 16.983 1.00 97.81 132 ARG A O 1
ATOM 1082 N N . GLN A 1 133 ? -9.646 3.893 15.581 1.00 97.69 133 GLN A N 1
ATOM 1083 C CA . GLN A 1 133 ? -10.460 3.811 14.366 1.00 97.69 133 GLN A CA 1
ATOM 1084 C C . GLN A 1 133 ? -11.029 2.423 14.123 1.00 97.69 133 GLN A C 1
ATOM 1086 O O . GLN A 1 133 ? -12.199 2.3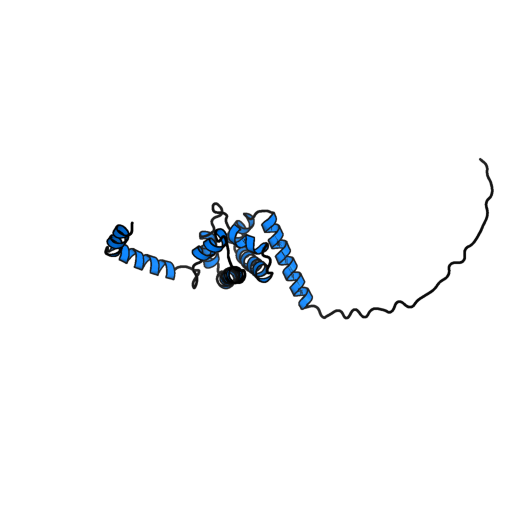28 13.761 1.00 97.69 133 GLN A O 1
ATOM 1091 N N . ALA A 1 134 ? -10.254 1.373 14.396 1.00 97.06 134 ALA A N 1
ATOM 1092 C CA . ALA A 1 134 ? -10.743 0.001 14.345 1.00 97.06 134 ALA A CA 1
ATOM 1093 C C . ALA A 1 134 ? -11.953 -0.191 15.278 1.00 97.06 134 ALA A C 1
ATOM 1095 O O . ALA A 1 134 ? -13.004 -0.642 14.828 1.00 97.06 134 ALA A O 1
ATOM 1096 N N . HIS A 1 135 ? -11.855 0.265 16.534 1.00 97.06 135 HIS A N 1
ATOM 1097 C CA . HIS A 1 135 ? -12.979 0.217 17.478 1.00 97.06 135 HIS A CA 1
ATOM 1098 C C . HIS A 1 135 ? -14.150 1.112 17.066 1.00 97.06 135 HIS A C 1
ATOM 1100 O O . HIS A 1 135 ? -15.306 0.706 17.154 1.00 97.06 135 HIS A O 1
ATOM 1106 N N . ALA A 1 136 ? -13.882 2.335 16.598 1.00 94.88 136 ALA A N 1
ATOM 1107 C CA . ALA A 1 136 ? -14.943 3.226 16.138 1.00 94.88 136 ALA A CA 1
ATOM 1108 C C . ALA A 1 136 ? -15.735 2.604 14.978 1.00 94.88 136 ALA A C 1
ATOM 1110 O O . ALA A 1 136 ? -16.954 2.753 14.930 1.00 94.88 136 ALA A O 1
ATOM 1111 N N . ARG A 1 137 ? -15.061 1.898 14.064 1.00 94.19 137 ARG A N 1
ATOM 1112 C CA . ARG A 1 137 ? -15.690 1.195 12.943 1.00 94.19 137 ARG A CA 1
ATOM 1113 C C . ARG A 1 137 ? -16.536 0.013 13.402 1.00 94.19 137 ARG A C 1
ATOM 1115 O O . ARG A 1 137 ? -17.674 -0.116 12.962 1.00 94.19 137 ARG A O 1
ATOM 1122 N N . GLU A 1 138 ? -16.014 -0.805 14.312 1.00 93.56 138 GLU A N 1
ATOM 1123 C CA . GLU A 1 138 ? -16.758 -1.916 14.916 1.00 93.56 138 GLU A CA 1
ATOM 1124 C C . GLU A 1 138 ? -18.037 -1.425 15.613 1.00 93.56 138 GLU A C 1
ATOM 1126 O O . GLU A 1 138 ? -19.114 -1.973 15.388 1.00 93.56 138 GLU A O 1
ATOM 1131 N N . ASN A 1 139 ? -17.954 -0.318 16.358 1.00 93.38 139 ASN A N 1
ATOM 1132 C CA . ASN A 1 139 ? -19.112 0.297 17.008 1.00 93.38 139 ASN A CA 1
ATOM 1133 C C . ASN A 1 139 ? -20.157 0.805 16.002 1.00 93.38 139 ASN A C 1
ATOM 1135 O O . ASN A 1 139 ? -21.351 0.610 16.225 1.00 93.38 139 ASN A O 1
ATOM 1139 N N . ARG A 1 140 ? -19.736 1.438 14.893 1.00 92.19 140 ARG A N 1
ATOM 1140 C CA . ARG A 1 140 ? -20.655 1.858 13.816 1.00 92.19 140 ARG A CA 1
ATOM 1141 C C . ARG A 1 140 ? -21.365 0.654 13.202 1.00 92.19 140 ARG A C 1
ATOM 1143 O O . ARG A 1 140 ? -22.577 0.689 13.021 1.00 92.19 140 ARG A O 1
ATOM 1150 N N . HIS A 1 141 ? -20.621 -0.418 12.935 1.00 88.94 141 HIS A N 1
ATOM 1151 C CA . HIS A 1 141 ? -21.176 -1.654 12.394 1.00 88.94 141 HIS A CA 1
ATOM 1152 C C . HIS A 1 141 ? -22.191 -2.282 13.363 1.00 88.94 141 HIS A C 1
ATOM 1154 O O . HIS A 1 141 ? -23.314 -2.581 12.967 1.00 88.94 141 HIS A O 1
ATOM 1160 N N . ALA A 1 142 ? -21.857 -2.385 14.653 1.00 90.56 142 ALA A N 1
ATOM 1161 C CA . ALA A 1 142 ? -22.770 -2.891 15.677 1.00 90.56 142 ALA A CA 1
ATOM 1162 C C . ALA A 1 142 ? -24.065 -2.059 15.790 1.00 90.56 142 ALA A C 1
ATOM 1164 O O . ALA A 1 142 ? -25.148 -2.631 15.896 1.00 90.56 142 ALA A O 1
ATOM 1165 N N . GLN A 1 143 ? -23.973 -0.726 15.708 1.00 89.31 143 GLN A N 1
ATOM 1166 C CA . GLN A 1 143 ? -25.141 0.167 15.721 1.00 89.31 143 GLN A CA 1
ATOM 1167 C C . GLN A 1 143 ? -26.046 -0.019 14.495 1.00 89.31 143 GLN A C 1
ATOM 1169 O O . GLN A 1 143 ? -27.265 0.035 14.628 1.00 89.31 143 GLN A O 1
ATOM 1174 N N . MET A 1 144 ? -25.476 -0.273 13.312 1.00 86.50 144 MET A N 1
ATOM 1175 C CA . MET A 1 144 ? -26.259 -0.565 12.101 1.00 86.50 144 MET A CA 1
ATOM 1176 C C . MET A 1 144 ? -27.024 -1.893 12.199 1.00 86.50 144 MET A C 1
ATOM 1178 O O . MET A 1 144 ? -28.101 -2.021 11.624 1.00 86.50 144 MET A O 1
ATOM 1182 N N . LEU A 1 145 ? -26.478 -2.875 12.923 1.00 85.94 145 LEU A N 1
ATOM 1183 C CA . LEU A 1 145 ? -27.096 -4.188 13.141 1.00 85.94 145 LEU A CA 1
ATOM 1184 C C . LEU A 1 145 ? -28.147 -4.195 14.265 1.00 85.94 145 LEU A C 1
ATOM 1186 O O . LEU A 1 145 ? -28.958 -5.119 14.331 1.00 85.94 145 LEU A O 1
ATOM 1190 N N . SER A 1 146 ? -28.156 -3.194 15.151 1.00 77.50 146 SER A N 1
ATOM 1191 C CA . SER A 1 146 ? -29.175 -3.074 16.199 1.00 77.50 146 SER A CA 1
ATOM 1192 C C . SER A 1 146 ? -30.487 -2.474 15.662 1.00 77.50 146 SER A C 1
ATOM 1194 O O . SER A 1 146 ? -30.442 -1.492 14.919 1.00 77.50 146 SER A O 1
ATOM 1196 N N . PRO A 1 147 ? -31.669 -3.014 16.034 1.00 71.38 147 PRO A N 1
ATOM 1197 C CA . PRO A 1 147 ? -32.950 -2.437 15.632 1.00 71.38 147 PRO A CA 1
ATOM 1198 C C . PRO A 1 147 ? -33.100 -1.014 16.193 1.00 71.38 147 PRO A C 1
ATOM 1200 O O . PRO A 1 147 ? -32.636 -0.755 17.307 1.00 71.38 147 PRO A O 1
ATOM 1203 N N . PRO A 1 148 ? -33.754 -0.085 15.468 1.00 63.88 148 PRO A N 1
ATOM 1204 C CA . PRO A 1 148 ? -33.930 1.281 15.939 1.00 63.88 148 PRO A CA 1
ATOM 1205 C C . PRO A 1 148 ? -34.736 1.269 17.237 1.00 63.88 148 PRO A C 1
ATOM 1207 O O . PRO A 1 148 ? -35.929 0.961 17.242 1.00 63.88 148 PRO A O 1
ATOM 1210 N N . THR A 1 149 ? -34.086 1.613 18.350 1.00 62.16 149 THR A N 1
ATOM 1211 C CA . THR A 1 149 ? -34.751 1.816 19.635 1.00 62.16 149 THR A CA 1
ATOM 1212 C C . THR A 1 149 ? -35.718 2.979 19.460 1.00 62.16 149 THR A C 1
ATOM 1214 O O . THR A 1 149 ? -35.317 4.143 19.425 1.00 62.16 149 THR A O 1
ATOM 1217 N N . THR A 1 150 ? -37.004 2.677 19.291 1.00 57.12 150 THR A N 1
ATOM 1218 C CA . THR A 1 150 ? -38.062 3.685 19.272 1.00 57.12 150 THR A CA 1
ATOM 1219 C C . THR A 1 150 ? -38.146 4.248 20.686 1.00 57.12 150 THR A C 1
ATOM 1221 O O . THR A 1 150 ? -38.839 3.710 21.544 1.00 57.12 150 THR A O 1
ATOM 1224 N N . HIS A 1 151 ? -37.373 5.293 20.977 1.00 60.22 151 HIS A N 1
ATOM 1225 C CA . HIS A 1 151 ? -37.511 6.026 22.226 1.00 60.22 151 HIS A CA 1
ATOM 1226 C C . HIS A 1 151 ? -38.820 6.815 22.147 1.00 60.22 151 HIS A C 1
ATOM 1228 O O . HIS A 1 151 ? -38.841 7.970 21.725 1.00 60.22 151 HIS A O 1
ATOM 1234 N N . VAL A 1 152 ? -39.930 6.180 22.525 1.00 61.78 152 VAL A N 1
ATOM 1235 C CA . VAL A 1 152 ? -41.189 6.881 22.775 1.00 61.78 152 VAL A CA 1
ATOM 1236 C C . VAL A 1 152 ? -40.942 7.767 24.001 1.00 61.78 152 VAL A C 1
ATOM 1238 O O . VAL A 1 152 ? -40.649 7.230 25.071 1.00 61.78 152 VAL A O 1
ATOM 1241 N N . PRO A 1 153 ? -40.976 9.108 23.891 1.00 58.97 153 PRO A N 1
ATOM 1242 C CA . PRO A 1 153 ? -40.819 9.960 25.057 1.00 58.97 153 PRO A CA 1
ATOM 1243 C C . PRO A 1 153 ? -42.010 9.703 25.977 1.00 58.97 153 PRO A C 1
ATOM 1245 O O . PRO A 1 153 ? -43.157 9.910 25.581 1.00 58.97 153 PRO A O 1
ATOM 1248 N N . ILE A 1 154 ? -41.747 9.229 27.193 1.00 60.66 154 ILE A N 1
ATOM 1249 C CA . ILE A 1 154 ? -42.767 9.157 28.238 1.00 60.66 154 ILE A CA 1
ATOM 1250 C C . ILE A 1 154 ? -43.201 10.607 28.510 1.00 60.66 154 ILE A C 1
ATOM 1252 O O . ILE A 1 154 ? -42.342 11.427 28.853 1.00 60.66 154 ILE A O 1
ATOM 1256 N N . PRO A 1 155 ? -44.486 10.971 28.347 1.00 55.59 155 PRO A N 1
ATOM 1257 C CA . PRO A 1 155 ? -44.934 12.304 28.696 1.00 55.59 155 PRO A CA 1
ATOM 1258 C C . PRO A 1 155 ? -44.821 12.445 30.213 1.00 55.59 155 PRO A C 1
ATOM 1260 O O . PRO A 1 155 ? -45.507 11.756 30.968 1.00 55.59 155 PRO A O 1
ATOM 1263 N N . MET A 1 156 ? -43.926 13.325 30.657 1.00 57.62 156 MET A N 1
ATOM 1264 C CA . MET A 1 156 ? -43.816 13.727 32.055 1.00 57.62 156 MET A CA 1
ATOM 1265 C C . MET A 1 156 ? -45.110 14.452 32.433 1.00 57.62 156 MET A C 1
ATOM 1267 O O . MET A 1 156 ? -45.290 15.630 32.132 1.00 57.62 156 MET A O 1
ATOM 1271 N N . GLY A 1 157 ? -46.043 13.722 33.043 1.00 52.53 157 GLY A N 1
ATOM 1272 C CA . GLY A 1 157 ? -47.233 14.299 33.650 1.00 52.53 157 GLY A CA 1
ATOM 1273 C C . GLY A 1 157 ? -46.827 15.244 34.779 1.00 52.53 157 GLY A C 1
ATOM 1274 O O . GLY A 1 157 ? -46.128 14.845 35.709 1.00 52.53 157 GLY A O 1
ATOM 1275 N N . SER A 1 158 ? -47.261 16.500 34.684 1.00 57.66 158 SER A N 1
ATOM 1276 C CA . SER A 1 158 ? -47.090 17.532 35.706 1.00 57.66 158 SER A CA 1
ATOM 1277 C C . SER A 1 158 ? -47.699 17.093 37.040 1.00 57.66 158 SER A C 1
ATOM 1279 O O . SER A 1 158 ? -48.899 17.241 37.260 1.00 57.66 158 SER A O 1
ATOM 1281 N N . ALA A 1 159 ? -46.874 16.590 37.955 1.00 53.41 159 ALA A N 1
ATOM 1282 C CA . ALA A 1 159 ? -47.247 16.401 39.350 1.00 53.41 159 ALA A CA 1
ATOM 1283 C C . ALA A 1 159 ? -46.722 17.585 40.174 1.00 53.41 159 ALA A C 1
ATOM 1285 O O . ALA A 1 159 ? -45.606 17.572 40.689 1.00 53.41 159 ALA A O 1
ATOM 1286 N N . ASN A 1 160 ? -47.549 18.627 40.288 1.00 54.25 160 ASN A N 1
ATOM 1287 C CA . ASN A 1 160 ? -47.423 19.635 41.339 1.00 54.25 160 ASN A CA 1
ATOM 1288 C C . ASN A 1 160 ? -47.663 18.950 42.695 1.00 54.25 160 ASN A C 1
ATOM 1290 O O . ASN A 1 160 ? -48.812 18.715 43.064 1.00 54.25 160 ASN A O 1
ATOM 1294 N N . LEU A 1 161 ? -46.604 18.663 43.454 1.00 57.09 161 LEU A N 1
ATOM 1295 C CA . LEU A 1 161 ? -46.714 18.449 44.898 1.00 57.09 161 LEU A CA 1
ATOM 1296 C C . LEU A 1 161 ? -46.098 19.641 45.628 1.00 57.09 161 LEU A C 1
ATOM 1298 O O . LEU A 1 161 ? -44.888 19.855 45.623 1.00 57.09 161 LEU A O 1
ATOM 1302 N N . GLY A 1 162 ? -46.980 20.442 46.227 1.00 50.19 162 GLY A N 1
ATOM 1303 C CA . GLY A 1 162 ? -46.624 21.557 47.089 1.00 50.19 162 GLY A CA 1
ATOM 1304 C C . GLY A 1 162 ? -46.012 21.077 48.403 1.00 50.19 162 GLY A C 1
ATOM 1305 O O . GLY A 1 162 ? -46.522 20.165 49.049 1.00 50.19 162 GLY A O 1
ATOM 1306 N N . PHE A 1 163 ? -44.935 21.738 48.815 1.00 43.66 163 PHE A N 1
ATOM 1307 C CA . PHE A 1 163 ? -44.363 21.612 50.151 1.00 43.66 163 PHE A CA 1
ATOM 1308 C C . PHE A 1 163 ? -44.989 22.667 51.078 1.00 43.66 163 PHE A C 1
ATOM 1310 O O . PHE A 1 163 ? -44.952 23.855 50.736 1.00 43.66 163 PHE A O 1
ATOM 1317 N N . PRO A 1 164 ? -45.519 22.308 52.262 1.00 54.44 164 PRO A N 1
ATOM 1318 C CA . PRO A 1 164 ? -45.903 23.297 53.255 1.00 54.44 164 PRO A CA 1
ATOM 1319 C C . PRO A 1 164 ? -44.670 23.779 54.031 1.00 54.44 164 PRO A C 1
ATOM 1321 O O . PRO A 1 164 ? -43.897 22.989 54.572 1.00 54.44 164 PRO A O 1
ATOM 1324 N N . ARG A 1 165 ? -44.504 25.104 54.114 1.00 55.31 165 ARG A N 1
ATOM 1325 C CA . ARG A 1 165 ? -43.547 25.768 55.010 1.00 55.31 165 ARG A CA 1
ATOM 1326 C C . ARG A 1 165 ? -44.023 25.637 56.460 1.00 55.31 165 ARG A C 1
ATOM 1328 O O . ARG A 1 165 ? -45.012 26.261 56.834 1.00 55.31 165 ARG A O 1
ATOM 1335 N N . GLY A 1 166 ? -43.290 24.883 57.275 1.00 50.41 166 GLY A N 1
ATOM 1336 C CA . GLY A 1 166 ? -43.440 24.852 58.731 1.00 50.41 166 GLY A CA 1
ATOM 1337 C C . GLY A 1 166 ? -42.453 25.803 59.409 1.00 50.41 166 GLY A C 1
ATOM 1338 O O . GLY A 1 166 ? -41.247 25.588 59.358 1.00 50.41 166 GLY A O 1
ATOM 1339 N N . ARG A 1 167 ? -42.989 26.865 60.013 1.00 53.28 167 ARG A N 1
ATOM 1340 C CA . ARG A 1 167 ? -42.328 27.826 60.909 1.00 53.28 167 ARG A CA 1
ATOM 1341 C C . ARG A 1 167 ? -42.254 27.215 62.316 1.00 53.28 167 ARG A C 1
ATOM 1343 O O . ARG A 1 167 ? -43.265 26.706 62.786 1.00 53.28 167 ARG A O 1
ATOM 1350 N N . GLY A 1 168 ? -41.109 27.314 62.989 1.00 47.47 168 GLY A N 1
ATOM 1351 C CA . GLY A 1 168 ? -40.952 26.934 64.396 1.00 47.47 168 GLY A CA 1
ATOM 1352 C C . GLY A 1 168 ? -39.728 27.614 65.003 1.00 47.47 168 GLY A C 1
ATOM 1353 O O . GLY A 1 168 ? -38.619 27.444 64.512 1.00 47.47 168 GLY A O 1
ATOM 1354 N N . GLU A 1 169 ? -39.980 28.454 65.997 1.00 48.00 169 GLU A N 1
ATOM 1355 C CA . GLU A 1 169 ? -39.067 29.392 66.644 1.00 48.00 169 GLU A CA 1
ATOM 1356 C C . GLU A 1 169 ? -38.021 28.742 67.572 1.00 48.00 169 GLU A C 1
ATOM 1358 O O . GLU A 1 169 ? -38.199 27.650 68.099 1.00 48.00 169 GLU A O 1
ATOM 1363 N N . SER A 1 170 ? -36.934 29.503 67.734 1.00 57.16 170 SER A N 1
ATOM 1364 C CA . SER A 1 170 ? -35.948 29.610 68.825 1.00 57.16 170 SER A CA 1
ATOM 1365 C C . SER A 1 170 ? -36.272 28.994 70.195 1.00 57.16 170 SER A C 1
ATOM 1367 O O . SER A 1 170 ? -37.427 29.045 70.601 1.00 57.16 170 SER A O 1
ATOM 1369 N N . VAL A 1 171 ? -35.225 28.640 70.976 1.00 51.00 171 VAL A N 1
ATOM 1370 C CA . VAL A 1 171 ? -34.881 29.256 72.293 1.00 51.00 171 VAL A CA 1
ATOM 1371 C C . VAL A 1 171 ? -33.949 28.369 73.183 1.00 51.00 171 VAL A C 1
ATOM 1373 O O . VAL A 1 171 ? -34.208 27.183 73.323 1.00 51.00 171 VAL A O 1
ATOM 1376 N N . TYR A 1 172 ? -32.940 29.019 73.817 1.00 47.75 172 TYR A N 1
ATOM 1377 C CA . TYR A 1 172 ? -32.050 28.668 74.974 1.00 47.75 172 TYR A CA 1
ATOM 1378 C C . TYR A 1 172 ? -31.255 27.334 74.938 1.00 47.75 172 TYR A C 1
ATOM 1380 O O . TYR A 1 172 ? -31.745 26.319 74.483 1.00 47.75 172 TYR A O 1
ATOM 1388 N N . GLY A 1 173 ? -30.010 27.194 75.411 1.00 46.44 173 GLY A N 1
ATOM 1389 C CA . GLY A 1 173 ? -29.150 28.000 76.280 1.00 46.44 173 GLY A CA 1
ATOM 1390 C C . GLY A 1 173 ? -28.484 27.089 77.331 1.00 46.44 173 GLY A C 1
ATOM 1391 O O . GLY A 1 173 ? -29.181 26.307 77.966 1.00 46.44 173 GLY A O 1
ATOM 1392 N N . GLY A 1 174 ? -27.171 27.242 77.548 1.00 49.41 174 GLY A N 1
ATOM 1393 C CA . GLY A 1 174 ? -26.498 26.918 78.818 1.00 49.41 174 GLY A CA 1
ATOM 1394 C C . GLY A 1 174 ? -25.683 25.619 78.891 1.00 49.41 174 GLY A C 1
ATOM 1395 O O . GLY A 1 174 ? -26.211 24.539 78.638 1.00 49.41 174 GLY A O 1
ATOM 1396 N N . GLY A 1 175 ? -24.425 25.752 79.336 1.00 41.69 175 GLY A N 1
ATOM 1397 C CA . GLY A 1 175 ? -23.586 24.664 79.852 1.00 41.69 175 GLY A CA 1
ATOM 1398 C C . GLY A 1 175 ? -22.141 24.740 79.411 1.00 41.69 175 GLY A C 1
ATOM 1399 O O . GLY A 1 175 ? -21.787 23.922 78.540 1.00 41.69 175 GLY A O 1
#

Foldseek 3Di:
DVVVVVVVCPDPVVVVVVVVVVVVQVPQLQDDDDLLVLLCCLVDPPDDDPVRLLVSLVSCLVRQQDPRSLVRNQVSQDLVNPQCNSLLCLLVDPDPSSNVSSLSNLVRLCVDPVSVVSLVSDDPVSVVSSVVSVVVVVVVVVVVVDDPPPPPPDPPPDDDDDDDDDDDDDDDDDD

Sequence (175 aa):
NASRIEGWRRTATYHNFQADFARALQQNAIQGFDVVHQLWRLRNAKSMSEAEVELIMRTMAENVQTYDQVVELLAHSPPHAGGLLPLSFGLFHQQEAVRDLTVDIFTHLRMFPVGVQFLQALNHFQRYAYVRQAHARENRHAQMLSPPTTHVPIPMGSANLGFPRGRGESVYGGG

Secondary structure (DSSP, 8-state):
-HHHHHHHHTSHHHHHHHHHHHHHHHH-SS-SS-HHHHHHHHHH-S---HHHHHHHHHHHHHH--SHHHHHHHHHTS-GGGTTTHHHHGGGG-SSHHHHHHHHHHHHHHHTSHHHHHHHHTS-HHHHHHHHHHHHHHHHHHHHHHS---------------PPP-----------

Organism: NCBI:txid135208

Radius of gyration: 30.77 Å; chains: 1; bounding box: 72×43×109 Å

InterPro domains:
  IPR052809 Actin-polarity regulatory [PTHR28245] (1-139)

pLDDT: mean 88.94, std 15.87, range [41.69, 98.69]